Protein AF-A0A8B8S6B0-F1 (afdb_monomer_lite)

Radius of gyration: 30.87 Å; chains: 1; bounding box: 93×43×65 Å

Structure (mmCIF, N/CA/C/O backbone):
data_AF-A0A8B8S6B0-F1
#
_entry.id   AF-A0A8B8S6B0-F1
#
loop_
_atom_site.group_PDB
_atom_site.id
_atom_site.type_symbol
_atom_site.label_atom_id
_atom_site.label_alt_id
_atom_site.label_comp_id
_atom_site.label_asym_id
_atom_site.label_entity_id
_atom_site.label_seq_id
_atom_site.pdbx_PDB_ins_code
_atom_site.Cartn_x
_atom_site.Cartn_y
_atom_site.Cartn_z
_atom_site.occupancy
_atom_site.B_iso_or_equiv
_atom_site.auth_seq_id
_atom_site.auth_comp_id
_atom_site.auth_asym_id
_atom_site.auth_atom_id
_atom_site.pdbx_PDB_model_num
ATOM 1 N N . MET A 1 1 ? 29.396 -18.602 27.205 1.00 41.19 1 MET A N 1
ATOM 2 C CA . MET A 1 1 ? 28.876 -17.288 26.800 1.00 41.19 1 MET A CA 1
ATOM 3 C C . MET A 1 1 ? 27.396 -17.375 27.067 1.00 41.19 1 MET A C 1
ATOM 5 O O . MET A 1 1 ? 26.741 -18.156 26.395 1.00 41.19 1 MET A O 1
ATOM 9 N N . GLU A 1 2 ? 26.949 -16.774 28.164 1.00 45.12 2 GLU A N 1
ATOM 10 C CA . GLU A 1 2 ? 25.524 -16.642 28.468 1.00 45.12 2 GLU A CA 1
ATOM 11 C C . GLU A 1 2 ? 24.994 -15.514 27.588 1.00 45.12 2 GLU A C 1
ATOM 13 O O . GLU A 1 2 ? 25.586 -14.437 27.540 1.00 45.12 2 GLU A O 1
ATOM 18 N N . ASP A 1 3 ? 23.956 -15.813 26.814 1.00 51.53 3 ASP A N 1
ATOM 19 C CA . ASP A 1 3 ? 23.269 -14.834 25.988 1.00 51.53 3 ASP A CA 1
ATOM 20 C C . ASP A 1 3 ? 22.455 -13.934 26.924 1.00 51.53 3 ASP A C 1
ATOM 22 O O . ASP A 1 3 ? 21.394 -14.321 27.416 1.00 51.53 3 ASP A O 1
ATOM 26 N N . ASP A 1 4 ? 22.983 -12.745 27.210 1.00 53.12 4 ASP A N 1
ATOM 27 C CA . ASP A 1 4 ? 22.261 -11.677 27.895 1.00 53.12 4 ASP A CA 1
ATOM 28 C C . ASP A 1 4 ? 21.120 -11.193 26.982 1.00 53.12 4 ASP A C 1
ATOM 30 O O . ASP A 1 4 ? 21.254 -10.231 26.222 1.00 53.12 4 ASP A O 1
ATOM 34 N N . GLU A 1 5 ? 19.983 -11.893 27.012 1.00 62.78 5 GLU A N 1
ATOM 35 C CA . GLU A 1 5 ? 18.743 -11.419 26.405 1.00 62.78 5 GLU A CA 1
ATOM 36 C C . GLU A 1 5 ? 18.331 -10.118 27.105 1.00 62.78 5 GLU A C 1
ATOM 38 O O . GLU A 1 5 ? 17.868 -10.106 28.246 1.00 62.78 5 GLU A O 1
ATOM 43 N N . GLU A 1 6 ? 18.535 -8.995 26.420 1.00 62.44 6 GLU A N 1
ATOM 44 C CA . GLU A 1 6 ? 18.231 -7.657 26.912 1.00 62.44 6 GLU A CA 1
ATOM 45 C C . GLU A 1 6 ? 16.721 -7.535 27.198 1.00 62.44 6 GLU A C 1
ATOM 47 O O . GLU A 1 6 ? 15.888 -7.372 26.301 1.00 62.44 6 GLU A O 1
ATOM 52 N N . ILE A 1 7 ? 16.350 -7.658 28.477 1.00 56.75 7 ILE A N 1
ATOM 53 C CA . ILE A 1 7 ? 14.964 -7.622 28.956 1.00 56.75 7 ILE A CA 1
ATOM 54 C C . ILE A 1 7 ? 14.432 -6.191 28.815 1.00 56.75 7 ILE A C 1
ATOM 56 O O . ILE A 1 7 ? 14.423 -5.395 29.753 1.00 56.75 7 ILE A O 1
ATOM 60 N N . THR A 1 8 ? 13.976 -5.832 27.619 1.00 63.91 8 THR A N 1
ATOM 61 C CA . THR A 1 8 ? 13.324 -4.537 27.400 1.00 63.91 8 THR A CA 1
ATOM 62 C C . THR A 1 8 ? 11.955 -4.514 28.090 1.00 63.91 8 THR A C 1
ATOM 64 O O . THR A 1 8 ? 11.263 -5.534 28.159 1.00 63.91 8 THR A O 1
ATOM 67 N N . ALA A 1 9 ? 11.515 -3.345 28.575 1.00 57.03 9 ALA A N 1
ATOM 68 C CA . ALA A 1 9 ? 10.225 -3.168 29.263 1.00 57.03 9 ALA A CA 1
ATOM 69 C C . ALA A 1 9 ? 9.006 -3.644 28.440 1.00 57.03 9 ALA A C 1
ATOM 71 O O . ALA A 1 9 ? 7.960 -3.969 29.002 1.00 57.03 9 ALA A O 1
ATOM 72 N N . ALA A 1 10 ? 9.148 -3.722 27.113 1.00 58.75 10 ALA A N 1
ATOM 73 C CA . ALA A 1 10 ? 8.145 -4.273 26.208 1.00 58.75 10 ALA A CA 1
ATOM 74 C C . ALA A 1 10 ? 7.962 -5.796 26.370 1.00 58.75 10 ALA A C 1
ATOM 76 O O . ALA A 1 10 ? 6.846 -6.290 26.233 1.00 58.75 10 ALA A O 1
ATOM 77 N N . THR A 1 11 ? 9.023 -6.530 26.713 1.00 57.81 11 THR A N 1
ATOM 78 C CA . THR A 1 11 ? 9.015 -7.994 26.907 1.00 57.81 11 THR A CA 1
ATOM 79 C C . THR A 1 11 ? 8.284 -8.406 28.191 1.00 57.81 11 THR A C 1
ATOM 81 O O . THR A 1 11 ? 7.724 -9.497 28.267 1.00 57.81 11 THR A O 1
ATOM 84 N N . LEU A 1 12 ? 8.240 -7.515 29.191 1.00 59.56 12 LEU A N 1
ATOM 85 C CA . LEU A 1 12 ? 7.583 -7.735 30.488 1.00 59.56 12 LEU A CA 1
ATOM 86 C C . LEU A 1 12 ? 6.082 -7.408 30.482 1.00 59.56 12 LEU A C 1
ATOM 88 O O . LEU A 1 12 ? 5.355 -7.799 31.398 1.00 59.56 12 LEU A O 1
ATOM 92 N N . GLN A 1 13 ? 5.593 -6.696 29.464 1.00 56.22 13 GLN A N 1
ATOM 93 C CA . GLN A 1 13 ? 4.170 -6.402 29.324 1.00 56.22 13 GLN A CA 1
ATOM 94 C C . GLN A 1 13 ? 3.444 -7.650 28.811 1.00 56.22 13 GLN A C 1
ATOM 96 O O . GLN A 1 13 ? 3.369 -7.920 27.612 1.00 56.22 13 GLN A O 1
ATOM 101 N N . GLY A 1 14 ? 2.905 -8.437 29.744 1.00 56.50 14 GLY A N 1
ATOM 102 C CA . GLY A 1 14 ? 2.022 -9.550 29.416 1.00 56.50 14 GLY A CA 1
ATOM 103 C C . GLY A 1 14 ? 0.867 -9.084 28.524 1.00 56.50 14 GLY A C 1
ATOM 104 O O . GLY A 1 14 ? 0.297 -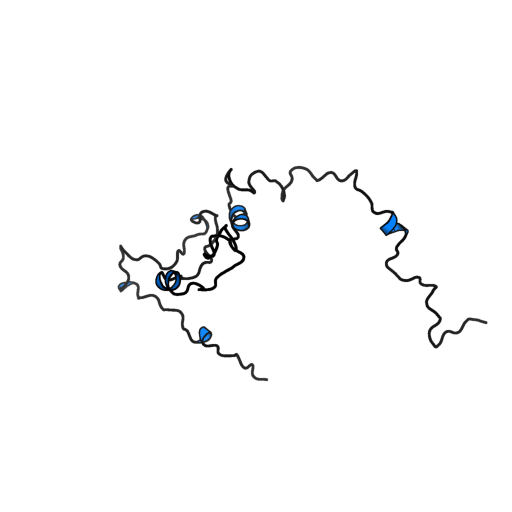8.013 28.736 1.00 56.50 14 GLY A O 1
ATOM 105 N N . LYS A 1 15 ? 0.511 -9.892 27.517 1.00 62.25 15 LYS A N 1
ATOM 106 C CA . LYS A 1 15 ? -0.616 -9.583 26.625 1.00 62.25 15 LYS A CA 1
ATOM 107 C C . LYS A 1 15 ? -1.868 -9.316 27.474 1.00 62.25 15 LYS A C 1
ATOM 109 O O . LYS A 1 15 ? -2.172 -10.149 28.337 1.00 62.25 15 LYS A O 1
ATOM 114 N N . PRO A 1 16 ? -2.601 -8.211 27.245 1.00 63.41 16 PRO A N 1
ATOM 115 C CA . PRO A 1 16 ? -3.819 -7.930 27.990 1.00 63.41 16 PRO A CA 1
ATOM 116 C C . PRO A 1 16 ? -4.781 -9.107 27.818 1.00 63.41 16 PRO A C 1
ATOM 118 O O . PRO A 1 16 ? -5.159 -9.459 26.698 1.00 63.41 16 PRO A O 1
ATOM 121 N N . ARG A 1 17 ? -5.118 -9.769 28.931 1.00 68.31 17 ARG A N 1
ATOM 122 C CA . ARG A 1 17 ? -6.039 -10.906 28.914 1.00 68.31 17 ARG A CA 1
ATOM 123 C C . ARG A 1 17 ? -7.445 -10.365 28.667 1.00 68.31 17 ARG A C 1
ATOM 125 O O . ARG A 1 17 ? -7.865 -9.467 29.400 1.00 68.31 17 ARG A O 1
ATOM 132 N N . PRO A 1 18 ? -8.170 -10.867 27.654 1.00 69.94 18 PRO A N 1
ATOM 133 C CA . PRO A 1 18 ? -9.544 -10.448 27.455 1.00 69.94 18 PRO A CA 1
ATOM 134 C C . PRO A 1 18 ? -10.380 -10.822 28.690 1.00 69.94 18 PRO A C 1
ATOM 136 O O . PRO A 1 18 ? -10.084 -11.828 29.347 1.00 69.94 18 PRO A O 1
ATOM 139 N N . PRO A 1 19 ? -11.417 -10.032 29.017 1.00 72.94 19 PRO A N 1
ATOM 140 C CA . PRO A 1 19 ? -12.342 -10.389 30.080 1.00 72.94 19 PRO A CA 1
ATOM 141 C C . PRO A 1 19 ? -12.981 -11.754 29.774 1.00 72.94 19 PRO A C 1
ATOM 143 O O . PRO A 1 19 ? -13.169 -12.084 28.594 1.00 72.94 19 PRO A O 1
ATOM 146 N N . PRO A 1 20 ? -13.310 -12.550 30.808 1.00 80.25 20 PRO A N 1
ATOM 147 C CA . PRO A 1 20 ? -13.918 -13.863 30.621 1.00 80.25 20 PRO A CA 1
ATOM 148 C C . PRO A 1 20 ? -15.216 -13.747 29.817 1.00 80.25 20 PRO A C 1
ATOM 150 O O . PRO A 1 20 ? -15.898 -12.725 29.877 1.00 80.25 20 PRO A O 1
ATOM 153 N N . ILE A 1 21 ? -15.577 -14.808 29.089 1.00 75.19 21 ILE A N 1
ATOM 154 C CA . ILE A 1 21 ? -16.764 -14.833 28.212 1.00 75.19 21 ILE A CA 1
ATOM 155 C C . ILE A 1 21 ? -18.038 -14.444 28.981 1.00 75.19 21 ILE A C 1
ATOM 157 O O . ILE A 1 21 ? -18.886 -13.747 28.442 1.00 75.19 21 ILE A O 1
ATOM 161 N N . SER A 1 22 ? -18.139 -14.805 30.265 1.00 78.81 22 SER A N 1
ATOM 162 C CA . SER A 1 22 ? -19.265 -14.440 31.137 1.00 78.81 22 SER A CA 1
ATOM 163 C C . SER A 1 22 ? -19.408 -12.936 31.402 1.00 78.81 22 SER A C 1
ATOM 165 O O . SER A 1 22 ? -20.500 -12.481 31.727 1.00 78.81 22 SER A O 1
ATOM 167 N N . ALA A 1 23 ? -18.326 -12.165 31.279 1.00 79.44 23 ALA A N 1
ATOM 168 C CA . ALA A 1 23 ? -18.326 -10.711 31.423 1.00 79.44 23 ALA A CA 1
ATOM 169 C C . ALA A 1 23 ? -18.555 -9.989 30.084 1.00 79.44 23 ALA A C 1
ATOM 171 O O . ALA A 1 23 ? -18.703 -8.767 30.053 1.00 79.44 23 ALA A O 1
ATOM 172 N N . GLN A 1 24 ? -18.570 -10.725 28.970 1.00 77.19 24 GLN A N 1
ATOM 173 C CA . GLN A 1 24 ? -18.862 -10.175 27.656 1.00 77.19 24 GLN A CA 1
ATOM 174 C C . GLN A 1 24 ? -20.367 -10.261 27.417 1.00 77.19 24 GLN A C 1
ATOM 176 O O . GLN A 1 24 ? -20.972 -11.328 27.477 1.00 77.19 24 GLN A O 1
ATOM 181 N N . SER A 1 25 ? -20.987 -9.114 27.153 1.00 81.50 25 SER A N 1
ATOM 182 C CA . SER A 1 25 ? -22.392 -9.077 26.759 1.00 81.50 25 SER A CA 1
ATOM 183 C C . SER A 1 25 ? -22.586 -9.864 25.465 1.00 81.50 25 SER A C 1
ATOM 185 O O . SER A 1 25 ? -22.008 -9.514 24.436 1.00 81.50 25 SER A O 1
ATOM 187 N N . ALA A 1 26 ? -23.446 -10.883 25.500 1.00 79.00 26 ALA A N 1
ATOM 188 C CA . ALA A 1 26 ? -23.762 -11.706 24.333 1.00 79.00 26 ALA A CA 1
ATOM 189 C C . ALA A 1 26 ? -24.350 -10.897 23.159 1.00 79.00 26 ALA A C 1
ATOM 191 O O . ALA A 1 26 ? -24.247 -11.324 22.013 1.00 79.00 26 ALA A O 1
ATOM 192 N N . PHE A 1 27 ? -24.940 -9.727 23.435 1.00 80.56 27 PHE A N 1
ATOM 193 C CA . PHE A 1 27 ? -25.632 -8.903 22.438 1.00 80.56 27 PHE A CA 1
ATOM 194 C C . PHE A 1 27 ? -24.909 -7.603 22.076 1.00 80.56 27 PHE A C 1
ATOM 196 O O . PHE A 1 27 ? -25.264 -6.969 21.087 1.00 80.56 27 PHE A O 1
ATOM 203 N N . SER A 1 28 ? -23.918 -7.174 22.862 1.00 81.19 28 SER A N 1
ATOM 204 C CA . SER A 1 28 ? -23.268 -5.868 22.672 1.00 81.19 28 SER A CA 1
ATOM 205 C C . SER A 1 28 ? -21.744 -5.910 22.744 1.00 81.19 28 SER A C 1
ATOM 207 O O . SER A 1 28 ? -21.106 -4.859 22.808 1.00 81.19 28 SER A O 1
ATOM 209 N N . TYR A 1 29 ? -21.137 -7.098 22.758 1.00 79.62 29 TYR A N 1
ATOM 210 C CA . TYR A 1 29 ? -19.687 -7.212 22.684 1.00 79.62 29 TYR A CA 1
ATOM 211 C C . TYR A 1 29 ? -19.188 -6.816 21.290 1.00 79.62 29 TYR A C 1
ATOM 213 O O . TYR A 1 29 ? -19.508 -7.457 20.291 1.00 79.62 29 TYR A O 1
ATOM 221 N N . VAL A 1 30 ? -18.377 -5.759 21.236 1.00 76.62 30 VAL A N 1
ATOM 222 C CA . VAL A 1 30 ? -17.660 -5.342 20.029 1.00 76.62 30 VAL A CA 1
ATOM 223 C C . VAL A 1 30 ? -16.207 -5.793 20.176 1.00 76.62 30 VAL A C 1
ATOM 225 O O . VAL A 1 30 ? -15.502 -5.274 21.047 1.00 76.62 30 VAL A O 1
ATOM 228 N N . PRO A 1 31 ? -15.735 -6.751 19.359 1.00 77.19 31 PRO A N 1
ATOM 229 C CA . PRO A 1 31 ? -14.357 -7.204 19.421 1.00 77.19 31 PRO A CA 1
ATOM 230 C C . PRO A 1 31 ? -13.386 -6.042 19.167 1.00 77.19 31 PRO A C 1
ATOM 232 O O . PRO A 1 31 ? -13.582 -5.277 18.219 1.00 77.19 31 PRO A O 1
ATOM 235 N N . PRO A 1 32 ? -12.293 -5.928 19.941 1.00 76.44 32 PRO A N 1
ATOM 236 C CA . PRO A 1 32 ? -11.287 -4.886 19.730 1.00 76.44 32 PRO A CA 1
ATOM 237 C C . PRO A 1 32 ? -10.515 -5.064 18.412 1.00 76.44 32 PRO A C 1
ATOM 239 O O . PRO A 1 32 ? -9.861 -4.138 17.939 1.00 76.44 32 PRO A O 1
ATOM 242 N N . ARG A 1 33 ? -10.581 -6.258 17.809 1.00 77.31 33 ARG A N 1
ATOM 243 C CA . ARG A 1 33 ? -10.016 -6.572 16.497 1.00 77.31 33 ARG A CA 1
ATOM 244 C C . ARG A 1 33 ? -10.987 -7.450 15.717 1.00 77.31 33 ARG A C 1
ATOM 246 O O . ARG A 1 33 ? -11.510 -8.420 16.257 1.00 77.31 33 ARG A O 1
ATOM 253 N N . ARG A 1 34 ? -11.159 -7.147 14.429 1.00 75.62 34 ARG A N 1
ATOM 254 C CA . ARG A 1 34 ? -11.851 -8.035 13.487 1.00 75.62 34 ARG A CA 1
ATOM 255 C C . ARG A 1 34 ? -10.945 -9.221 13.163 1.00 75.62 34 ARG A C 1
ATOM 257 O O . ARG A 1 34 ? -9.833 -9.027 12.669 1.00 75.62 34 ARG A O 1
ATOM 264 N N . LEU A 1 35 ? -11.407 -10.426 13.484 1.00 78.88 35 LEU A N 1
ATOM 265 C CA . LEU A 1 35 ? -10.737 -11.696 13.171 1.00 78.88 35 LEU A CA 1
ATOM 266 C C . LEU A 1 35 ? -11.388 -12.399 11.974 1.00 78.88 35 LEU A C 1
ATOM 268 O O . LEU A 1 35 ? -11.182 -13.591 11.760 1.00 78.88 35 LEU A O 1
ATOM 272 N N . ASP A 1 36 ? -12.182 -11.652 11.212 1.00 84.38 36 ASP A N 1
ATOM 273 C CA . ASP A 1 36 ? -12.917 -12.174 10.075 1.00 84.38 36 ASP A CA 1
ATOM 274 C C . ASP A 1 36 ? -11.954 -12.683 8.989 1.00 84.38 36 ASP A C 1
ATOM 276 O O . ASP A 1 36 ? -10.854 -12.136 8.813 1.00 84.38 36 ASP A O 1
ATOM 280 N N . PRO A 1 37 ? -12.356 -13.717 8.232 1.00 89.69 37 PRO A N 1
ATOM 281 C CA . PRO A 1 37 ? -11.639 -14.158 7.048 1.00 89.69 37 PRO A CA 1
ATOM 282 C C . PRO A 1 37 ? -11.265 -13.014 6.098 1.00 89.69 37 PRO A C 1
ATOM 284 O O . PRO A 1 37 ? -11.956 -12.000 5.984 1.00 89.69 37 PRO A O 1
ATOM 287 N N . LYS A 1 38 ? -10.187 -13.238 5.336 1.00 90.25 38 LYS A N 1
ATOM 288 C CA . LYS A 1 38 ? -9.681 -12.337 4.282 1.00 90.25 38 LYS A CA 1
ATOM 289 C C . LYS A 1 38 ? -10.786 -11.875 3.323 1.00 90.25 38 LYS A C 1
ATOM 291 O O . LYS A 1 38 ? -10.746 -10.745 2.852 1.00 90.25 38 LYS A O 1
ATOM 296 N N . GLU A 1 39 ? -11.766 -12.739 3.078 1.00 90.38 39 GLU A N 1
ATOM 297 C CA . GLU A 1 39 ? -12.884 -12.540 2.153 1.00 90.38 39 GLU A CA 1
ATOM 298 C C . GLU A 1 39 ? -13.804 -11.374 2.538 1.00 90.38 39 GLU A C 1
ATOM 300 O O . GLU A 1 39 ? -14.364 -10.722 1.663 1.00 90.38 39 GLU A O 1
ATOM 305 N N . HIS A 1 40 ? -13.921 -11.062 3.832 1.00 88.06 40 HIS A N 1
ATOM 306 C CA . HIS A 1 40 ? -14.738 -9.943 4.312 1.00 88.06 40 HIS A CA 1
ATOM 307 C C . HIS A 1 40 ? -14.023 -8.591 4.225 1.00 88.06 40 HIS A C 1
ATOM 309 O O . HIS A 1 40 ? -14.635 -7.540 4.417 1.00 88.06 40 HIS A O 1
ATOM 315 N N . SER A 1 41 ? -12.718 -8.597 3.954 1.00 87.69 41 SER A N 1
ATOM 316 C CA . SER A 1 41 ? -11.950 -7.378 3.739 1.00 87.69 41 SER A CA 1
ATOM 317 C C . SER A 1 41 ? -12.194 -6.846 2.331 1.00 87.69 41 SER A C 1
ATOM 319 O O . SER A 1 41 ? -12.168 -7.599 1.360 1.00 87.69 41 SER A O 1
ATOM 321 N N . TYR A 1 42 ? -12.358 -5.529 2.200 1.00 87.44 42 TYR A N 1
ATOM 322 C CA . TYR A 1 42 ? -12.598 -4.868 0.912 1.00 87.44 42 TYR A CA 1
ATOM 323 C C . TYR A 1 42 ? -11.531 -5.204 -0.149 1.00 87.44 42 TYR A C 1
ATOM 325 O O . TYR A 1 42 ? -11.852 -5.428 -1.318 1.00 87.44 42 TYR A O 1
ATOM 333 N N . TYR A 1 43 ? -10.266 -5.285 0.271 1.00 89.12 43 TYR A N 1
ATOM 334 C CA . TYR A 1 43 ? -9.131 -5.610 -0.596 1.00 89.12 43 TYR A CA 1
ATOM 335 C C . TYR A 1 43 ? -8.844 -7.110 -0.688 1.00 89.12 43 TYR A C 1
ATOM 337 O O . TYR A 1 43 ? -7.806 -7.503 -1.210 1.00 89.12 43 TYR A O 1
ATOM 345 N N . TYR A 1 44 ? -9.724 -7.956 -0.143 1.00 90.75 44 TYR A N 1
ATOM 346 C CA . TYR A 1 44 ? -9.448 -9.374 0.039 1.00 90.75 44 TYR A CA 1
ATOM 347 C C . TYR A 1 44 ? -8.097 -9.564 0.741 1.00 90.75 44 TYR A C 1
ATOM 349 O O . TYR A 1 44 ? -7.259 -10.318 0.267 1.00 90.75 44 TYR A O 1
ATOM 357 N N . ARG A 1 45 ? -7.835 -8.847 1.848 1.00 88.06 45 ARG A N 1
ATOM 358 C CA . ARG A 1 45 ? -6.567 -8.901 2.606 1.00 88.06 45 ARG A CA 1
ATOM 359 C C . ARG A 1 45 ? -6.792 -9.223 4.081 1.00 88.06 45 ARG A C 1
ATOM 361 O O . ARG A 1 45 ? -7.724 -8.704 4.688 1.00 88.06 45 ARG A O 1
ATOM 368 N N . GLN A 1 46 ? -5.932 -10.061 4.668 1.00 87.50 46 GLN A N 1
ATOM 369 C CA . GLN A 1 46 ? -5.981 -10.324 6.107 1.00 87.50 46 GLN A CA 1
ATOM 370 C C . GLN A 1 46 ? -5.604 -9.045 6.857 1.00 87.50 46 GLN A C 1
ATOM 372 O O . GLN A 1 46 ? -4.549 -8.460 6.602 1.00 87.50 46 GLN A O 1
ATOM 377 N N . GLY A 1 47 ? -6.459 -8.611 7.784 1.00 80.38 47 GLY A N 1
ATOM 378 C CA . GLY A 1 47 ? -6.186 -7.438 8.606 1.00 80.38 47 GLY A CA 1
ATOM 379 C C . GLY A 1 47 ? -4.938 -7.665 9.454 1.00 80.38 47 GLY A C 1
ATOM 380 O O . GLY A 1 47 ? -4.946 -8.509 10.348 1.00 80.38 47 GLY A O 1
ATOM 381 N N . ARG A 1 48 ? -3.862 -6.919 9.179 1.00 78.19 48 ARG A N 1
ATOM 382 C CA . ARG A 1 48 ? -2.601 -6.983 9.943 1.00 78.19 48 ARG A CA 1
ATOM 383 C C . ARG A 1 48 ? -2.581 -6.051 11.155 1.00 78.19 48 ARG A C 1
ATOM 385 O O . ARG A 1 48 ? -1.747 -6.242 12.035 1.00 78.19 48 ARG A O 1
ATOM 392 N N . ALA A 1 49 ? -3.492 -5.079 11.207 1.00 75.62 49 ALA A N 1
ATOM 393 C CA . ALA A 1 49 ? -3.548 -4.085 12.271 1.00 75.62 49 ALA A CA 1
ATOM 394 C C . ALA A 1 49 ? -3.673 -4.743 13.654 1.00 75.62 49 ALA A C 1
ATOM 396 O O . ALA A 1 49 ? -4.443 -5.688 13.836 1.00 75.62 49 ALA A O 1
ATOM 397 N N . GLY A 1 50 ? -2.890 -4.250 14.616 1.00 76.94 50 GLY A N 1
ATOM 398 C CA . GLY A 1 50 ? -2.974 -4.657 16.017 1.00 76.94 50 GLY A CA 1
ATOM 399 C C . GLY A 1 50 ? -4.297 -4.245 16.669 1.00 76.94 50 GLY A C 1
ATOM 400 O O . GLY A 1 50 ? -5.173 -3.667 16.031 1.00 76.94 50 GLY A O 1
ATOM 401 N N . ILE A 1 51 ? -4.443 -4.544 17.959 1.00 79.81 51 ILE A N 1
ATOM 402 C CA . ILE A 1 51 ? -5.523 -3.955 18.757 1.00 79.81 51 ILE A CA 1
ATOM 403 C C . ILE A 1 51 ? -5.168 -2.481 18.953 1.00 79.81 51 ILE A C 1
ATOM 405 O O . ILE A 1 51 ? -4.179 -2.184 19.617 1.00 79.81 51 ILE A O 1
ATOM 409 N N . ILE A 1 52 ? -5.943 -1.578 18.353 1.00 76.62 52 ILE A N 1
ATOM 410 C CA . ILE A 1 52 ? -5.757 -0.136 18.517 1.00 76.62 52 ILE A CA 1
ATOM 411 C C . ILE A 1 52 ? -6.899 0.373 19.389 1.00 76.62 52 ILE A C 1
ATOM 413 O O . ILE A 1 52 ? -8.069 0.237 19.029 1.00 76.62 52 ILE A O 1
ATOM 417 N N . SER A 1 53 ? -6.572 0.934 20.552 1.00 81.31 53 SER A N 1
ATOM 418 C CA . SER A 1 53 ? -7.583 1.552 21.406 1.00 81.31 53 SER A CA 1
ATOM 419 C C . SER A 1 53 ? -7.947 2.944 20.877 1.00 81.31 53 SER A C 1
ATOM 421 O O . SER A 1 53 ? -7.118 3.643 20.287 1.00 81.31 53 SER A O 1
ATOM 423 N N . LEU A 1 54 ? -9.192 3.379 21.109 1.00 82.56 54 LEU A N 1
ATOM 424 C CA . LEU A 1 54 ? -9.611 4.753 20.800 1.00 82.56 54 LEU A CA 1
ATOM 425 C C . LEU A 1 54 ? -8.728 5.769 21.540 1.00 82.56 54 LEU A C 1
ATOM 427 O O . LEU A 1 54 ? -8.389 6.814 20.995 1.00 82.56 54 LEU A O 1
ATOM 431 N N . TYR A 1 55 ? -8.336 5.435 22.771 1.00 86.69 55 TYR A N 1
ATOM 432 C CA . TYR A 1 55 ? -7.448 6.262 23.573 1.00 86.69 55 TYR A CA 1
ATOM 433 C C . TYR A 1 55 ? -6.106 6.469 22.865 1.00 86.69 55 TYR A C 1
ATOM 435 O O . TYR A 1 55 ? -5.707 7.609 22.650 1.00 86.69 55 TYR A O 1
ATOM 443 N N . ASP A 1 56 ? -5.451 5.400 22.407 1.00 85.88 56 ASP A N 1
ATOM 444 C CA . ASP A 1 56 ? -4.173 5.515 21.697 1.00 85.88 56 ASP A CA 1
ATOM 445 C C . ASP A 1 56 ? -4.326 6.300 20.390 1.00 85.88 56 ASP A C 1
ATOM 447 O O . ASP A 1 56 ? -3.508 7.170 20.093 1.00 85.88 56 ASP A O 1
ATOM 451 N N . CYS A 1 57 ? -5.428 6.088 19.661 1.00 81.62 57 CYS A N 1
ATOM 452 C CA . CYS A 1 57 ? -5.733 6.852 18.451 1.00 81.62 57 CYS A CA 1
ATOM 453 C C . CYS A 1 57 ? -5.825 8.358 18.697 1.00 81.62 57 CYS A C 1
ATOM 455 O O . CYS A 1 57 ? -5.604 9.114 17.760 1.00 81.62 57 CYS A O 1
ATOM 457 N N . VAL A 1 58 ? -6.220 8.800 19.893 1.00 85.25 58 VAL A N 1
ATOM 458 C CA . VAL A 1 58 ? -6.417 10.221 20.217 1.00 85.25 58 VAL A CA 1
ATOM 459 C C . VAL A 1 58 ? -5.189 10.803 20.915 1.00 85.25 58 VAL A C 1
ATOM 461 O O . VAL A 1 58 ? -4.752 11.895 20.564 1.00 85.25 58 VAL A O 1
ATOM 464 N N . PHE A 1 59 ? -4.616 10.072 21.870 1.00 87.31 59 PHE A N 1
ATOM 465 C CA . PHE A 1 59 ? -3.609 10.582 22.802 1.00 87.31 59 PHE A CA 1
ATOM 466 C C . PHE A 1 59 ? -2.181 10.103 22.516 1.00 87.31 59 PHE A C 1
ATOM 46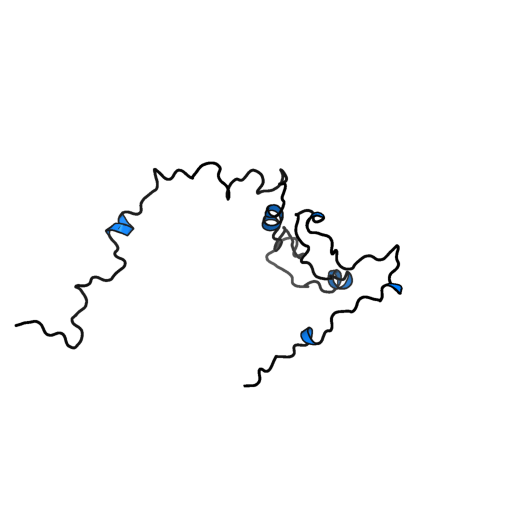8 O O . PHE A 1 59 ? -1.240 10.694 23.040 1.00 87.31 59 PHE A O 1
ATOM 475 N N . LYS A 1 60 ? -1.986 9.050 21.709 1.00 86.00 60 LYS A N 1
ATOM 476 C CA . LYS A 1 60 ? -0.656 8.511 21.357 1.00 86.00 60 LYS A CA 1
ATOM 477 C C . LYS A 1 60 ? -0.214 8.851 19.931 1.00 86.00 60 LYS A C 1
ATOM 479 O O . LYS A 1 60 ? 0.730 8.249 19.429 1.00 86.00 60 LYS A O 1
ATOM 484 N N . ARG A 1 61 ? -0.863 9.826 19.289 1.00 83.31 61 ARG A N 1
ATOM 485 C CA . ARG A 1 61 ? -0.435 10.343 17.979 1.00 83.31 61 ARG A CA 1
ATOM 486 C C . ARG A 1 61 ? 0.930 11.009 18.072 1.00 83.31 61 ARG A C 1
ATOM 488 O O . ARG A 1 61 ? 1.251 11.629 19.087 1.00 83.31 61 ARG A O 1
ATOM 495 N N . ASN A 1 62 ? 1.709 10.921 16.999 1.00 81.19 62 ASN A N 1
ATOM 496 C CA . ASN A 1 62 ? 2.984 11.621 16.928 1.00 81.19 62 ASN A CA 1
ATOM 497 C C . ASN A 1 62 ? 2.739 13.146 16.853 1.00 81.19 62 ASN A C 1
ATOM 499 O O . ASN A 1 62 ? 2.073 13.592 15.919 1.00 81.19 62 ASN A O 1
ATOM 503 N N . PRO A 1 63 ? 3.256 13.961 17.793 1.00 77.88 63 PRO A N 1
ATOM 504 C CA . PRO A 1 63 ? 3.084 15.417 17.762 1.00 77.88 63 PRO A CA 1
ATOM 505 C C . PRO A 1 63 ? 4.003 16.120 16.744 1.00 77.88 63 PRO A C 1
ATOM 507 O O . PRO A 1 63 ? 4.024 17.348 16.683 1.00 77.88 63 PRO A O 1
ATOM 510 N N . GLY A 1 64 ? 4.822 15.373 15.998 1.00 79.56 64 GLY A N 1
ATOM 511 C CA . GLY A 1 64 ? 5.806 15.921 15.070 1.00 79.56 64 GLY A CA 1
ATOM 512 C C . GLY A 1 64 ? 5.180 16.683 13.899 1.00 79.56 64 GLY A C 1
ATOM 513 O O . GLY A 1 64 ? 4.410 16.124 13.126 1.00 79.56 64 GLY A O 1
ATOM 514 N N . TYR A 1 65 ? 5.591 17.940 13.728 1.00 80.19 65 TYR A N 1
ATOM 515 C CA . TYR A 1 65 ? 5.210 18.786 12.597 1.00 80.19 65 TYR A CA 1
ATOM 516 C C . TYR A 1 65 ? 6.144 18.570 11.401 1.00 80.19 65 TYR A C 1
ATOM 518 O O . TYR A 1 65 ? 7.371 18.616 11.536 1.00 80.19 65 TYR A O 1
ATOM 526 N N . ASN A 1 66 ? 5.583 18.392 10.203 1.00 82.12 66 ASN A N 1
ATOM 527 C CA . ASN A 1 66 ? 6.364 18.293 8.971 1.00 82.12 66 ASN A CA 1
ATOM 528 C C . ASN A 1 66 ? 6.271 19.585 8.149 1.00 82.12 66 ASN A C 1
ATOM 530 O O . ASN A 1 66 ? 5.375 19.751 7.326 1.00 82.12 66 ASN A O 1
ATOM 534 N N . GLN A 1 67 ? 7.267 20.462 8.296 1.00 84.06 67 GLN A N 1
ATOM 535 C CA . GLN A 1 67 ? 7.329 21.759 7.605 1.00 84.06 67 GLN A CA 1
ATOM 536 C C . GLN A 1 67 ? 7.362 21.661 6.067 1.00 84.06 67 GLN A C 1
ATOM 538 O O . GLN A 1 67 ? 7.068 22.639 5.382 1.00 84.06 67 GLN A O 1
ATOM 543 N N . LYS A 1 68 ? 7.708 20.499 5.492 1.00 83.75 68 LYS A N 1
ATOM 544 C CA . LYS A 1 68 ? 7.673 20.297 4.031 1.00 83.75 68 LYS A CA 1
ATOM 545 C C . LYS A 1 68 ? 6.244 20.162 3.497 1.00 83.75 68 LYS A C 1
ATOM 547 O O . LYS A 1 68 ? 6.026 20.308 2.294 1.00 83.75 68 LYS A O 1
ATOM 552 N N . LEU A 1 69 ? 5.277 19.850 4.361 1.00 82.00 69 LEU A N 1
ATOM 553 C CA . LEU A 1 69 ? 3.870 19.748 3.998 1.00 82.00 69 LEU A CA 1
ATOM 554 C C . LEU A 1 69 ? 3.199 21.113 4.163 1.00 82.00 69 LEU A C 1
ATOM 556 O O . LEU A 1 69 ? 3.214 21.721 5.222 1.00 82.00 69 LEU A O 1
ATOM 560 N N . HIS A 1 70 ? 2.585 21.593 3.085 1.00 75.62 70 HIS A N 1
ATOM 561 C CA . HIS A 1 70 ? 1.975 22.924 3.034 1.00 75.62 70 HIS A CA 1
ATOM 562 C C . HIS A 1 70 ? 0.640 23.039 3.801 1.00 75.62 70 HIS A C 1
ATOM 564 O O . HIS A 1 70 ? 0.192 24.150 4.068 1.00 75.62 70 HIS A O 1
ATOM 570 N N . ARG A 1 71 ? -0.061 21.926 4.073 1.00 76.75 71 ARG A N 1
ATOM 571 C CA . ARG A 1 71 ? -1.474 21.952 4.522 1.00 76.75 71 ARG A CA 1
ATOM 572 C C . ARG A 1 71 ? -1.814 20.942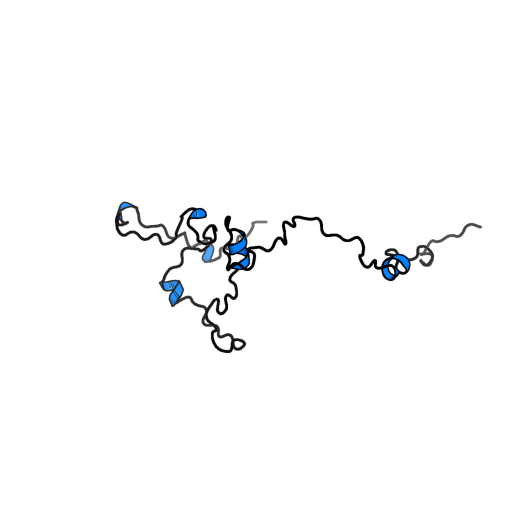 5.610 1.00 76.75 71 ARG A C 1
ATOM 574 O O . ARG A 1 71 ? -2.488 21.310 6.559 1.00 76.75 71 ARG A O 1
ATOM 581 N N . ASP A 1 72 ? -1.440 19.682 5.415 1.00 78.94 72 ASP A N 1
ATOM 582 C CA . ASP A 1 72 ? -1.900 18.577 6.256 1.00 78.94 72 ASP A CA 1
ATOM 583 C C . ASP A 1 72 ? -0.710 17.676 6.572 1.00 78.94 72 ASP A C 1
ATOM 585 O O . ASP A 1 72 ? -0.130 17.077 5.662 1.00 78.94 72 ASP A O 1
ATOM 589 N N . ASP A 1 73 ? -0.325 17.652 7.842 1.00 78.56 73 ASP A N 1
ATOM 590 C CA . ASP A 1 73 ? 0.714 16.806 8.421 1.00 78.56 73 ASP A CA 1
ATOM 591 C C . ASP A 1 73 ? 0.130 15.580 9.138 1.00 78.56 73 ASP A C 1
ATOM 593 O O . ASP A 1 73 ? 0.881 14.795 9.717 1.00 78.56 73 ASP A O 1
ATOM 597 N N . ARG A 1 74 ? -1.196 15.374 9.062 1.00 79.75 74 ARG A N 1
ATOM 598 C CA . ARG A 1 74 ? -1.862 14.210 9.649 1.00 79.75 74 ARG A CA 1
ATOM 599 C C . ARG A 1 74 ? -1.250 12.918 9.114 1.00 79.75 74 ARG A C 1
ATOM 601 O O . ARG A 1 74 ? -0.906 12.803 7.933 1.00 79.75 74 ARG A O 1
ATOM 608 N N . GLU A 1 75 ? -1.170 11.924 9.994 1.00 78.69 75 GLU A N 1
ATOM 609 C CA . GLU A 1 75 ? -0.737 10.573 9.646 1.00 78.69 75 GLU A CA 1
ATOM 610 C C . GLU A 1 75 ? -1.488 10.086 8.393 1.00 78.69 75 GLU A C 1
ATOM 612 O O . GLU A 1 75 ? -2.717 10.147 8.315 1.00 78.69 75 GLU A O 1
ATOM 617 N N . HIS A 1 76 ? -0.724 9.656 7.386 1.00 81.75 76 HIS A N 1
ATOM 618 C CA . HIS A 1 76 ? -1.204 9.202 6.075 1.00 81.75 76 HIS A CA 1
ATOM 619 C C . HIS A 1 76 ? -1.871 10.247 5.163 1.00 81.75 76 HIS A C 1
ATOM 621 O O . HIS A 1 76 ? -2.554 9.874 4.202 1.00 81.75 76 HIS A O 1
ATOM 627 N N . ALA A 1 77 ? -1.647 11.549 5.379 1.00 85.06 77 ALA A N 1
ATOM 628 C CA . ALA A 1 77 ? -2.063 12.578 4.426 1.00 85.06 77 ALA A CA 1
ATOM 629 C C . ALA A 1 77 ? -1.593 12.233 2.997 1.00 85.06 77 ALA A C 1
ATOM 631 O O . ALA A 1 77 ? -0.453 11.820 2.780 1.00 85.06 77 ALA A O 1
ATOM 632 N N . LYS A 1 78 ? -2.486 12.381 2.007 1.00 84.25 78 LYS A N 1
ATOM 633 C CA . LYS A 1 78 ? -2.252 11.987 0.600 1.00 84.25 78 LYS A CA 1
ATOM 634 C C . LYS A 1 78 ? -1.863 10.509 0.412 1.00 84.25 78 LYS A C 1
ATOM 636 O O . LYS A 1 78 ? -1.104 10.187 -0.500 1.00 84.25 78 LYS A O 1
ATOM 641 N N . SER A 1 79 ? -2.367 9.624 1.270 1.00 84.44 79 SER A N 1
ATOM 642 C CA . SER A 1 79 ? -2.085 8.182 1.235 1.00 84.44 79 SER A CA 1
ATOM 643 C C . SER A 1 79 ? -0.611 7.832 1.482 1.00 84.44 79 SER A C 1
ATOM 645 O O . SER A 1 79 ? -0.161 6.744 1.122 1.00 84.44 79 SER A O 1
ATOM 647 N N . LEU A 1 80 ? 0.165 8.736 2.093 1.00 83.12 80 LEU A N 1
ATOM 648 C CA . LEU A 1 80 ? 1.573 8.491 2.403 1.00 83.12 80 LEU A CA 1
ATOM 649 C C . LEU A 1 80 ? 1.715 7.341 3.410 1.00 83.12 80 LEU A C 1
ATOM 651 O O . LEU A 1 80 ? 1.071 7.322 4.457 1.00 83.12 80 LEU A O 1
ATOM 655 N N . GLY A 1 81 ? 2.563 6.366 3.090 1.00 85.69 81 GLY A N 1
ATOM 656 C CA . GLY A 1 81 ? 2.745 5.162 3.907 1.00 85.69 81 GLY A CA 1
ATOM 657 C C . GLY A 1 81 ? 1.602 4.145 3.808 1.00 85.69 81 GLY A C 1
ATOM 658 O O . GLY A 1 81 ? 1.668 3.110 4.463 1.00 85.69 81 GLY A O 1
ATOM 659 N N . LEU A 1 82 ? 0.573 4.404 2.992 1.00 87.44 82 LEU A N 1
ATOM 660 C CA . LEU A 1 82 ? -0.434 3.402 2.657 1.00 87.44 82 LEU A CA 1
ATOM 661 C C . LEU A 1 82 ? -0.025 2.672 1.378 1.00 87.44 82 LEU A C 1
ATOM 663 O O . LEU A 1 82 ? 0.255 3.285 0.349 1.00 87.44 82 LEU A O 1
ATOM 667 N N . HIS A 1 83 ? -0.053 1.345 1.424 1.00 88.56 83 HIS A N 1
ATOM 668 C CA . HIS A 1 83 ? 0.309 0.480 0.302 1.00 88.56 83 HIS A CA 1
ATOM 669 C C . HIS A 1 83 ? -0.918 0.075 -0.526 1.00 88.56 83 HIS A C 1
ATOM 671 O O . HIS A 1 83 ? -1.068 -1.084 -0.898 1.00 88.56 83 HIS A O 1
ATOM 677 N N . VAL A 1 84 ? -1.801 1.030 -0.840 1.00 86.25 84 VAL A N 1
ATOM 678 C CA . VAL A 1 84 ? -3.103 0.760 -1.491 1.00 86.25 84 VAL A CA 1
ATOM 679 C C . VAL A 1 84 ? -2.944 -0.016 -2.803 1.00 86.25 84 VAL A C 1
ATOM 681 O O . VAL A 1 84 ? -3.719 -0.923 -3.082 1.00 86.25 84 VAL A O 1
ATOM 684 N N . ASN A 1 85 ? -1.899 0.277 -3.583 1.00 85.69 85 ASN A N 1
ATOM 685 C CA . ASN A 1 85 ? -1.617 -0.447 -4.826 1.00 85.69 85 ASN A CA 1
ATOM 686 C C . ASN A 1 85 ? -1.317 -1.935 -4.586 1.00 85.69 85 ASN A C 1
ATOM 688 O O . ASN A 1 85 ? -1.741 -2.779 -5.365 1.00 85.69 85 ASN A O 1
ATOM 692 N N . GLU A 1 86 ? -0.578 -2.270 -3.526 1.00 87.56 86 GLU A N 1
ATOM 693 C CA . GLU A 1 86 ? -0.304 -3.669 -3.181 1.00 87.56 86 GLU A CA 1
ATOM 694 C C . GLU A 1 86 ? -1.576 -4.379 -2.713 1.00 87.56 86 GLU A C 1
ATOM 696 O O . GLU A 1 86 ? -1.776 -5.548 -3.024 1.00 87.56 86 GLU A O 1
ATOM 701 N N . GLU A 1 87 ? -2.449 -3.668 -2.000 1.00 88.44 87 GLU A N 1
ATOM 702 C CA . GLU A 1 87 ? -3.719 -4.208 -1.512 1.00 88.44 87 GLU A CA 1
ATOM 703 C C . GLU A 1 87 ? -4.712 -4.463 -2.650 1.00 88.44 87 GLU A C 1
ATOM 705 O O . GLU A 1 87 ? -5.315 -5.530 -2.708 1.00 88.44 87 GLU A O 1
ATOM 710 N N . GLU A 1 88 ? -4.831 -3.538 -3.605 1.00 88.44 88 GLU A N 1
ATOM 711 C CA . GLU A 1 88 ? -5.670 -3.714 -4.797 1.00 88.44 88 GLU A CA 1
ATOM 712 C C . GLU A 1 88 ? -5.233 -4.920 -5.651 1.00 88.44 88 GLU A C 1
ATOM 714 O O . GLU A 1 88 ? -6.087 -5.581 -6.239 1.00 88.44 88 GLU A O 1
ATOM 719 N N . ARG A 1 89 ? -3.937 -5.272 -5.680 1.00 84.94 89 ARG A N 1
ATOM 720 C CA . ARG A 1 89 ? -3.428 -6.460 -6.401 1.00 84.94 89 ARG A CA 1
ATOM 721 C C . ARG A 1 89 ? -3.851 -7.788 -5.797 1.00 84.94 89 ARG A C 1
ATOM 723 O O . ARG A 1 89 ? -3.903 -8.784 -6.511 1.00 84.94 89 ARG A O 1
ATOM 730 N N . GLU A 1 90 ? -4.097 -7.826 -4.491 1.00 87.25 90 GLU A N 1
ATOM 731 C CA . GLU A 1 90 ? -4.546 -9.044 -3.815 1.00 87.25 90 GLU A CA 1
ATOM 732 C C . GLU A 1 90 ? -6.035 -9.329 -4.058 1.00 87.25 90 GLU A C 1
ATOM 734 O O . GLU A 1 90 ? -6.504 -10.426 -3.736 1.00 87.25 90 GLU A O 1
ATOM 739 N N . ARG A 1 91 ? -6.778 -8.369 -4.629 1.00 87.88 91 ARG A N 1
ATOM 740 C CA . ARG A 1 91 ? -8.196 -8.545 -4.931 1.00 87.88 91 ARG A CA 1
ATOM 741 C C . ARG A 1 91 ? -8.377 -9.586 -6.035 1.00 87.88 91 ARG A C 1
ATOM 743 O O . ARG A 1 91 ? -7.790 -9.447 -7.106 1.00 87.88 91 ARG A O 1
ATOM 750 N N . PRO A 1 92 ? -9.250 -10.586 -5.829 1.00 87.50 92 PRO A N 1
ATOM 751 C CA . PRO A 1 92 ? -9.520 -11.601 -6.842 1.00 87.50 92 PRO A CA 1
ATOM 752 C C . PRO A 1 92 ? -10.264 -11.013 -8.047 1.00 87.50 92 PRO A C 1
ATOM 754 O O . PRO A 1 92 ? -10.036 -11.419 -9.182 1.00 87.50 92 PRO A O 1
ATOM 757 N N . VAL A 1 93 ? -11.141 -10.036 -7.801 1.00 86.44 93 VAL A N 1
ATOM 758 C CA . VAL A 1 93 ? -11.901 -9.320 -8.828 1.00 86.44 93 VAL A CA 1
ATOM 759 C C . VAL A 1 93 ? -11.488 -7.856 -8.784 1.00 86.44 93 VAL A C 1
ATOM 761 O O . VAL A 1 93 ? -11.709 -7.170 -7.785 1.00 86.44 93 VAL A O 1
ATOM 764 N N . GLY A 1 94 ? -10.862 -7.383 -9.859 1.00 82.44 94 GLY A N 1
ATOM 765 C CA . GLY A 1 94 ? -10.434 -5.992 -9.966 1.00 82.44 94 GLY A CA 1
ATOM 766 C C . GLY A 1 94 ? -11.609 -5.041 -10.205 1.00 82.44 94 GLY A C 1
ATOM 767 O O . GLY A 1 94 ? -12.580 -5.384 -10.877 1.00 82.44 94 GLY A O 1
ATOM 768 N N . VAL A 1 95 ? -11.505 -3.827 -9.665 1.00 86.06 95 VAL A N 1
ATOM 769 C CA . VAL A 1 95 ? -12.486 -2.748 -9.860 1.00 86.06 95 VAL A CA 1
ATOM 770 C C . VAL A 1 95 ? -12.029 -1.835 -10.994 1.00 86.06 95 VAL A C 1
ATOM 772 O O . VAL A 1 95 ? -10.841 -1.563 -11.115 1.00 86.06 95 VAL A O 1
ATOM 775 N N . LEU A 1 96 ? -12.963 -1.298 -11.784 1.00 85.00 96 LEU A N 1
ATOM 776 C CA . LEU A 1 96 ? -12.667 -0.387 -12.904 1.00 85.00 96 LEU A CA 1
ATOM 777 C C . LEU A 1 96 ? -11.862 0.858 -12.505 1.00 85.00 96 LEU A C 1
ATOM 779 O O . LEU A 1 96 ? -11.113 1.396 -13.313 1.00 85.00 96 LEU A O 1
ATOM 783 N N . THR A 1 97 ? -12.023 1.324 -11.268 1.00 82.62 97 THR A N 1
ATOM 784 C CA . THR A 1 97 ? -11.287 2.468 -10.717 1.00 82.62 97 THR A CA 1
ATOM 785 C C . THR A 1 97 ? -9.874 2.109 -10.271 1.00 82.62 97 THR A C 1
ATOM 787 O O . THR A 1 97 ? -9.124 3.002 -9.882 1.00 82.62 97 THR A O 1
ATOM 790 N N . SER A 1 98 ? -9.510 0.824 -10.255 1.00 81.56 98 SER A N 1
ATOM 791 C CA . SER A 1 98 ? -8.186 0.416 -9.815 1.00 81.56 98 SER A CA 1
ATOM 792 C C . SER A 1 98 ? -7.161 0.726 -10.901 1.00 81.56 98 SER A C 1
ATOM 794 O O . SER A 1 98 ? -7.370 0.508 -12.094 1.00 81.56 98 SER A O 1
ATOM 796 N N . SER A 1 99 ? -6.011 1.235 -10.469 1.00 73.69 99 SER A N 1
ATOM 797 C CA . SER A 1 99 ? -4.902 1.572 -11.361 1.00 73.69 99 SER A CA 1
ATOM 798 C C . SER A 1 99 ? -4.326 0.355 -12.084 1.00 73.69 99 SER A C 1
ATOM 800 O O . SER A 1 99 ? -3.639 0.533 -13.091 1.00 73.69 99 SER A O 1
ATOM 802 N N . ASP A 1 100 ? -4.567 -0.846 -11.559 1.00 75.12 100 ASP A N 1
ATOM 803 C CA . ASP A 1 100 ? -4.055 -2.113 -12.076 1.00 75.12 100 ASP A CA 1
ATOM 804 C C . ASP A 1 100 ? -5.079 -2.843 -12.959 1.00 75.12 100 ASP A C 1
ATOM 806 O O . ASP A 1 100 ? -4.687 -3.636 -13.818 1.00 75.12 100 ASP A O 1
ATOM 810 N N . TYR A 1 101 ? -6.379 -2.559 -12.818 1.00 79.19 101 TYR A N 1
ATOM 811 C CA . TYR A 1 101 ? -7.406 -3.177 -13.649 1.00 79.19 101 TYR A CA 1
ATOM 812 C C . TYR A 1 101 ? -7.177 -2.857 -15.131 1.00 79.19 101 TYR A C 1
ATOM 814 O O . TYR A 1 101 ? -6.907 -1.723 -15.525 1.00 79.19 101 TYR A O 1
ATOM 822 N N . GLY A 1 102 ? -7.238 -3.896 -15.966 1.00 75.88 102 GLY A N 1
ATOM 823 C CA . GLY A 1 102 ? -6.952 -3.810 -17.399 1.00 75.88 102 GLY A CA 1
ATOM 824 C C . GLY A 1 102 ? -5.461 -3.760 -17.761 1.00 75.88 102 GLY A C 1
ATOM 825 O O . GLY A 1 102 ? -5.117 -3.989 -18.921 1.00 75.88 102 GLY A O 1
ATOM 826 N N . LYS A 1 103 ? -4.549 -3.540 -16.802 1.00 78.25 103 LYS A N 1
ATOM 827 C CA . LYS A 1 103 ? -3.104 -3.533 -17.063 1.00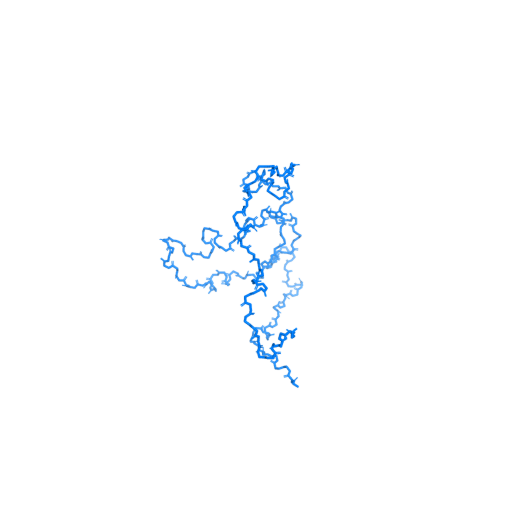 78.25 103 LYS A CA 1
ATOM 828 C C . LYS A 1 103 ? -2.522 -4.940 -16.961 1.00 78.25 103 LYS A C 1
ATOM 830 O O . LYS A 1 103 ? -2.232 -5.451 -15.885 1.00 78.25 103 LYS A O 1
ATOM 835 N N . ARG A 1 104 ? -2.255 -5.555 -18.111 1.00 77.56 104 ARG A N 1
ATOM 836 C CA . ARG A 1 104 ? -1.601 -6.872 -18.226 1.00 77.56 104 ARG A CA 1
ATOM 837 C C . ARG A 1 104 ? -0.069 -6.792 -18.145 1.00 77.56 104 ARG A C 1
ATOM 839 O O . ARG A 1 104 ? 0.629 -7.346 -18.983 1.00 77.56 104 ARG A O 1
ATOM 846 N N . ILE A 1 105 ? 0.465 -6.085 -17.145 1.00 80.50 105 ILE A N 1
ATOM 847 C CA . ILE A 1 105 ? 1.922 -5.873 -17.012 1.00 80.50 105 ILE A CA 1
ATOM 848 C C . ILE A 1 105 ? 2.640 -7.182 -16.654 1.00 80.50 105 ILE A C 1
ATOM 850 O O . ILE A 1 105 ? 3.673 -7.497 -17.236 1.00 80.50 105 ILE A O 1
ATOM 854 N N . HIS A 1 106 ? 2.082 -7.949 -15.713 1.00 79.81 106 HIS A N 1
ATOM 855 C CA . HIS A 1 106 ? 2.696 -9.187 -15.206 1.00 79.81 106 HIS A CA 1
ATOM 856 C C . HIS A 1 106 ? 2.256 -10.443 -15.963 1.00 79.81 106 HIS A C 1
ATOM 858 O O . HIS A 1 106 ? 2.872 -11.493 -15.821 1.00 79.81 106 HIS A O 1
ATOM 864 N N . GLN A 1 107 ? 1.200 -10.334 -16.770 1.00 81.69 107 GLN A N 1
ATOM 865 C CA . GLN A 1 107 ? 0.642 -11.440 -17.545 1.00 81.69 107 GLN A CA 1
ATOM 866 C C . GLN A 1 107 ? 0.262 -10.956 -18.954 1.00 81.69 107 GLN A C 1
ATOM 868 O O . GLN A 1 107 ? -0.926 -10.832 -19.272 1.00 81.69 107 GLN A O 1
ATOM 873 N N . PRO A 1 108 ? 1.258 -10.602 -19.786 1.00 84.62 108 PRO A N 1
ATOM 874 C CA . PRO A 1 108 ? 1.001 -10.206 -21.161 1.00 84.62 108 PRO A CA 1
ATOM 875 C C . PRO A 1 108 ? 0.419 -11.396 -21.939 1.00 84.62 108 PRO A C 1
ATOM 877 O O . PRO A 1 108 ? 0.816 -12.539 -21.727 1.00 84.62 108 PRO A O 1
ATOM 880 N N . VAL A 1 109 ? -0.548 -11.128 -22.820 1.00 87.56 109 VAL A N 1
ATOM 881 C CA . VAL A 1 109 ? -1.169 -12.171 -23.667 1.00 87.56 109 VAL A CA 1
ATOM 882 C C . VAL A 1 109 ? -0.180 -12.682 -24.698 1.00 87.56 109 VAL A C 1
ATOM 884 O O . VAL A 1 109 ? -0.126 -13.872 -24.988 1.00 87.56 109 VAL A O 1
ATOM 887 N N . GLU A 1 110 ? 0.593 -11.753 -25.248 1.00 88.50 110 GLU A N 1
ATOM 888 C CA . GLU A 1 110 ? 1.561 -12.007 -26.295 1.00 88.50 110 GLU A CA 1
ATOM 889 C C . GLU A 1 110 ? 2.971 -11.797 -25.743 1.00 88.50 110 GLU A C 1
ATOM 891 O O . GLU A 1 110 ? 3.191 -10.900 -24.916 1.00 88.50 110 GLU A O 1
ATOM 896 N N . PRO A 1 111 ? 3.948 -12.605 -26.181 1.00 87.25 111 PRO A N 1
ATOM 897 C CA . PRO A 1 111 ? 5.333 -12.369 -25.827 1.00 87.25 111 PRO A CA 1
ATOM 898 C C . PRO A 1 111 ? 5.769 -10.997 -26.348 1.00 87.25 111 PRO A C 1
ATOM 900 O O . PRO A 1 111 ? 5.425 -10.585 -27.454 1.00 87.25 111 PRO A O 1
ATOM 903 N N . LEU A 1 112 ? 6.566 -10.286 -25.551 1.00 83.88 112 LEU A N 1
ATOM 904 C CA . LEU A 1 112 ? 7.114 -9.002 -25.970 1.00 83.88 112 LEU A CA 1
ATOM 905 C C . LEU A 1 112 ? 8.049 -9.214 -27.171 1.00 83.88 112 LEU A C 1
ATOM 907 O O . LEU A 1 112 ? 9.138 -9.767 -27.002 1.00 83.88 112 LEU A O 1
ATOM 911 N N . ASN A 1 113 ? 7.647 -8.744 -28.356 1.00 86.69 113 ASN A N 1
ATOM 912 C CA . ASN A 1 113 ? 8.498 -8.755 -29.544 1.00 86.69 113 ASN A CA 1
ATOM 913 C C . ASN A 1 113 ? 9.749 -7.889 -29.284 1.00 86.69 113 ASN A C 1
ATOM 915 O O . ASN A 1 113 ? 9.655 -6.717 -28.909 1.00 86.69 113 ASN A O 1
ATOM 919 N N . ARG A 1 114 ? 10.933 -8.491 -29.444 1.00 85.81 114 ARG A N 1
ATOM 920 C CA . ARG A 1 114 ? 12.242 -7.844 -29.252 1.00 85.81 114 ARG A CA 1
ATOM 921 C C . ARG A 1 114 ? 13.140 -7.968 -30.485 1.00 85.81 114 ARG A C 1
ATOM 923 O O . ARG A 1 114 ? 14.354 -7.822 -30.349 1.00 85.81 114 ARG A O 1
ATOM 930 N N . ASP A 1 115 ? 12.558 -8.184 -31.661 1.00 89.38 115 ASP A N 1
ATOM 931 C CA . ASP A 1 115 ? 13.283 -8.464 -32.907 1.00 89.38 115 ASP A CA 1
ATOM 932 C C . ASP A 1 115 ? 14.224 -7.312 -33.298 1.00 89.38 115 ASP A C 1
ATOM 934 O O . ASP A 1 115 ? 15.301 -7.530 -33.844 1.00 89.38 115 ASP A O 1
ATOM 938 N N . HIS A 1 116 ? 13.867 -6.076 -32.930 1.00 87.44 116 HIS A N 1
ATOM 939 C CA . HIS A 1 116 ? 14.615 -4.860 -33.264 1.00 87.44 116 HIS A CA 1
ATOM 940 C C . HIS A 1 116 ? 15.151 -4.141 -32.017 1.00 87.44 116 HIS A C 1
ATOM 942 O O . HIS A 1 116 ? 14.895 -2.956 -31.787 1.00 87.44 116 HIS A O 1
ATOM 948 N N . ARG A 1 117 ? 15.891 -4.854 -31.162 1.00 84.94 117 ARG A N 1
ATOM 949 C CA . ARG A 1 117 ? 16.516 -4.254 -29.973 1.00 84.94 117 ARG A CA 1
ATOM 950 C C . ARG A 1 117 ? 17.867 -3.618 -30.310 1.00 84.94 117 ARG A C 1
ATOM 952 O O . ARG A 1 117 ? 18.678 -4.189 -31.028 1.00 84.94 117 ARG A O 1
ATOM 959 N N . ARG A 1 118 ? 18.163 -2.464 -29.700 1.00 88.81 118 ARG A N 1
ATOM 960 C CA . ARG A 1 118 ? 19.514 -1.880 -29.729 1.00 88.81 118 ARG A CA 1
ATOM 961 C C . ARG A 1 118 ? 20.503 -2.820 -29.032 1.00 88.81 118 ARG A C 1
ATOM 963 O O . ARG A 1 118 ? 20.379 -3.052 -27.828 1.00 88.81 118 ARG A O 1
ATOM 970 N N . ALA A 1 119 ? 21.483 -3.326 -29.774 1.00 86.94 119 ALA A N 1
ATOM 971 C CA . ALA A 1 119 ? 22.612 -4.066 -29.229 1.00 86.94 119 ALA A CA 1
ATOM 972 C C . ALA A 1 119 ? 23.770 -3.104 -28.921 1.00 86.94 119 ALA A C 1
ATOM 974 O O . ALA A 1 119 ? 24.102 -2.216 -29.707 1.00 86.94 119 ALA A O 1
ATOM 975 N N . SER A 1 120 ? 24.383 -3.248 -27.745 1.00 87.81 120 SER A N 1
ATOM 976 C CA . SER A 1 120 ? 25.503 -2.406 -27.316 1.00 87.81 120 SER A CA 1
ATOM 977 C C . SER A 1 120 ? 26.828 -2.911 -27.898 1.00 87.81 120 SER A C 1
ATOM 979 O O . SER A 1 120 ? 27.688 -3.366 -27.143 1.00 87.81 120 SER A O 1
ATOM 981 N N . HIS A 1 121 ? 26.981 -2.839 -29.225 1.00 89.00 121 HIS A N 1
ATOM 982 C CA . HIS A 1 121 ? 28.160 -3.335 -29.952 1.00 89.00 121 HIS A CA 1
ATOM 983 C C . HIS A 1 121 ? 29.464 -2.744 -29.412 1.00 89.00 121 HIS A C 1
ATOM 985 O O . HIS A 1 121 ? 30.347 -3.485 -29.007 1.00 89.00 121 HIS A O 1
ATOM 991 N N . VAL A 1 122 ? 29.536 -1.417 -29.240 1.00 89.44 122 VAL A N 1
ATOM 992 C CA . VAL A 1 122 ? 30.747 -0.748 -28.727 1.00 89.44 122 VAL A CA 1
ATOM 993 C C . VAL A 1 122 ? 31.183 -1.315 -27.372 1.00 89.44 122 VAL A C 1
ATOM 995 O O . VAL A 1 122 ? 32.355 -1.590 -27.146 1.00 89.44 122 VAL A O 1
ATOM 998 N N . LYS A 1 123 ? 30.231 -1.540 -26.462 1.00 86.25 123 LYS A N 1
ATOM 999 C CA . LYS A 1 123 ? 30.542 -2.078 -25.134 1.00 86.25 123 LYS A CA 1
ATOM 1000 C C . LYS A 1 123 ? 30.987 -3.542 -25.188 1.00 86.25 123 LYS A C 1
ATOM 1002 O O . LYS A 1 123 ? 31.818 -3.935 -24.380 1.00 86.25 123 LYS A O 1
ATOM 1007 N N . ALA A 1 124 ? 30.412 -4.329 -26.095 1.00 86.31 124 ALA A N 1
ATOM 1008 C CA . ALA A 1 124 ? 30.733 -5.743 -26.256 1.00 86.31 124 ALA A CA 1
ATOM 1009 C C . ALA A 1 124 ? 32.086 -5.958 -26.951 1.00 86.31 124 ALA A C 1
ATOM 1011 O O . ALA A 1 124 ? 32.849 -6.824 -26.530 1.00 86.31 124 ALA A O 1
ATOM 1012 N N . ASP A 1 125 ? 32.388 -5.146 -27.965 1.00 86.00 125 ASP A N 1
ATOM 1013 C CA . ASP A 1 125 ? 33.541 -5.352 -28.841 1.00 86.00 125 ASP A CA 1
ATOM 1014 C C . ASP A 1 125 ? 34.802 -4.651 -28.316 1.00 86.00 125 ASP A C 1
ATOM 1016 O O . ASP A 1 125 ? 35.893 -5.217 -28.370 1.00 86.00 125 ASP A O 1
ATOM 1020 N N . PHE A 1 126 ? 34.672 -3.434 -27.770 1.00 85.31 126 PHE A N 1
ATOM 1021 C CA . PHE A 1 126 ? 35.834 -2.633 -27.364 1.00 85.31 126 PHE A CA 1
ATOM 1022 C C . PHE A 1 126 ? 36.291 -2.901 -25.928 1.00 85.31 126 PHE A C 1
ATOM 1024 O O . PHE A 1 126 ? 37.473 -2.745 -25.627 1.00 85.31 126 PHE A O 1
ATOM 1031 N N . TYR A 1 127 ? 35.389 -3.302 -25.028 1.00 83.00 127 TYR A N 1
ATOM 1032 C CA . TYR A 1 127 ? 35.710 -3.459 -23.608 1.00 83.00 127 TYR A CA 1
ATOM 1033 C C . TYR A 1 127 ? 35.677 -4.931 -23.198 1.00 83.00 127 TYR A C 1
ATOM 1035 O O . TYR A 1 127 ? 34.627 -5.572 -23.179 1.00 83.00 127 TYR A O 1
ATOM 1043 N N . ARG A 1 128 ? 36.836 -5.472 -22.808 1.00 81.00 128 ARG A N 1
ATOM 1044 C CA . ARG A 1 128 ? 36.947 -6.820 -22.232 1.00 81.00 128 ARG A CA 1
ATOM 1045 C C . ARG A 1 128 ? 36.780 -6.765 -20.714 1.00 81.00 128 ARG A C 1
ATOM 1047 O O . ARG A 1 128 ? 37.239 -5.832 -20.069 1.00 81.00 128 ARG A O 1
ATOM 1054 N N . LYS A 1 129 ? 36.126 -7.783 -20.142 1.00 81.94 129 LYS A N 1
ATOM 1055 C CA . LYS A 1 129 ? 35.925 -7.906 -18.683 1.00 81.94 129 LYS A CA 1
ATOM 1056 C C . LYS A 1 129 ? 37.189 -8.320 -17.921 1.00 81.94 129 LYS A C 1
ATOM 1058 O O . LYS A 1 129 ? 37.260 -8.085 -16.723 1.00 81.94 129 LYS A O 1
ATOM 1063 N N . ASN A 1 130 ? 38.143 -8.945 -18.608 1.00 77.06 130 ASN A 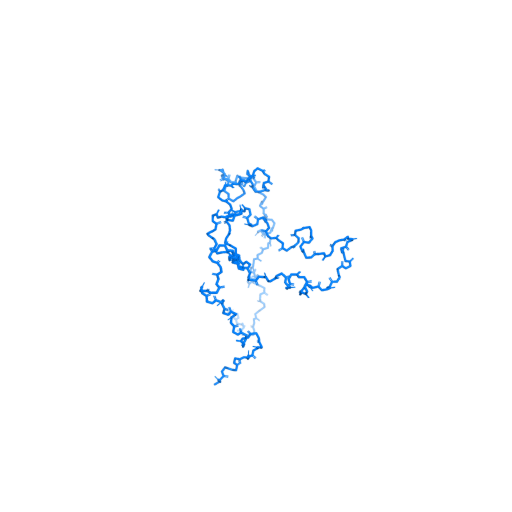N 1
ATOM 1064 C CA . ASN A 1 130 ? 39.415 -9.376 -18.040 1.00 77.06 130 ASN A CA 1
ATOM 1065 C C . ASN A 1 130 ? 40.521 -8.411 -18.468 1.00 77.06 130 ASN A C 1
ATOM 1067 O O . ASN A 1 130 ? 40.502 -7.928 -19.605 1.00 77.06 130 ASN A O 1
ATOM 1071 N N . ASP A 1 131 ? 41.506 -8.214 -17.594 1.00 68.38 131 ASP A N 1
ATOM 1072 C CA . ASP A 1 131 ? 42.738 -7.504 -17.931 1.00 68.38 131 ASP A CA 1
ATOM 1073 C C . ASP A 1 131 ? 43.477 -8.190 -19.088 1.00 68.38 131 ASP A C 1
ATOM 1075 O O . ASP A 1 131 ? 43.351 -9.397 -19.319 1.00 68.38 131 ASP A O 1
ATOM 1079 N N . ILE A 1 132 ? 44.280 -7.412 -19.812 1.00 68.69 132 ILE A N 1
ATOM 1080 C CA . ILE A 1 132 ? 45.128 -7.901 -20.901 1.00 68.69 132 ILE A CA 1
ATOM 1081 C C . ILE A 1 132 ? 46.128 -8.924 -20.321 1.00 68.69 132 ILE A C 1
ATOM 1083 O O . ILE A 1 132 ? 46.972 -8.537 -19.507 1.00 68.69 132 ILE A O 1
ATOM 1087 N N . PRO A 1 133 ? 46.102 -10.209 -20.738 1.00 62.59 133 PRO A N 1
ATOM 1088 C CA . PRO A 1 133 ? 47.013 -11.228 -20.206 1.00 62.59 133 PRO A CA 1
ATOM 1089 C C . PRO A 1 133 ? 48.493 -10.893 -20.430 1.00 62.59 133 PRO A C 1
ATOM 1091 O O . PRO A 1 133 ? 49.348 -11.333 -19.671 1.00 62.59 133 PRO A O 1
ATOM 1094 N N . SER A 1 134 ? 48.789 -10.100 -21.462 1.00 59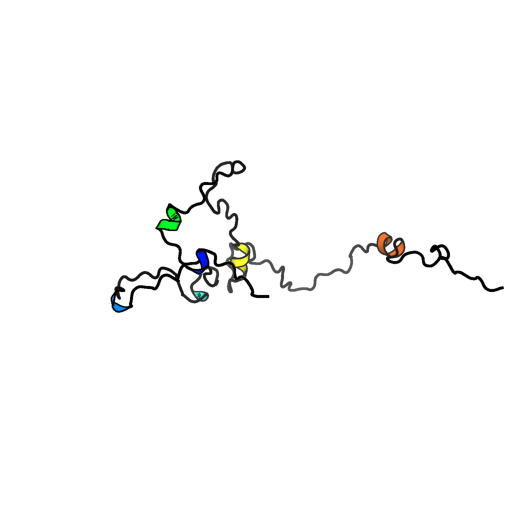.12 134 SER A N 1
ATOM 1095 C CA . SER A 1 134 ? 50.140 -9.811 -21.941 1.00 59.12 134 SER A CA 1
ATOM 1096 C C . SER A 1 134 ? 50.777 -8.528 -21.389 1.00 59.12 134 SER A C 1
ATOM 1098 O O . SER A 1 134 ? 51.887 -8.212 -21.797 1.00 59.12 134 SER A O 1
ATOM 1100 N N . ILE A 1 135 ? 50.110 -7.774 -20.501 1.00 58.47 135 ILE A N 1
ATOM 1101 C CA . ILE A 1 135 ? 50.657 -6.524 -19.916 1.00 58.47 135 ILE A CA 1
ATOM 1102 C C . ILE A 1 135 ? 51.053 -6.660 -18.443 1.00 58.47 135 ILE A C 1
ATOM 1104 O O . ILE A 1 135 ? 51.619 -5.736 -17.859 1.00 58.47 135 ILE A O 1
ATOM 1108 N N . LYS A 1 136 ? 50.838 -7.825 -17.824 1.00 58.69 136 LYS A N 1
ATOM 1109 C CA . LYS A 1 136 ? 51.408 -8.063 -16.498 1.00 58.69 136 LYS A CA 1
ATOM 1110 C C . LYS A 1 136 ? 52.926 -8.112 -16.648 1.00 58.69 136 LYS A C 1
ATOM 1112 O O . LYS A 1 136 ? 53.454 -9.046 -17.247 1.00 58.69 136 LYS A O 1
ATOM 1117 N N . ALA A 1 137 ? 53.608 -7.089 -16.130 1.00 66.12 137 ALA A N 1
ATOM 1118 C CA . ALA A 1 137 ? 55.052 -7.124 -15.968 1.00 66.12 137 ALA A CA 1
ATOM 1119 C C . ALA A 1 137 ? 55.422 -8.439 -15.260 1.00 66.12 137 ALA A C 1
ATOM 1121 O O . ALA A 1 137 ? 54.679 -8.859 -14.362 1.00 66.12 137 ALA A O 1
ATOM 1122 N N . PRO A 1 138 ? 56.513 -9.111 -15.662 1.00 66.12 138 PRO A N 1
ATOM 1123 C CA . PRO A 1 138 ? 56.954 -10.310 -14.978 1.00 66.12 138 PRO A CA 1
ATOM 1124 C C . PRO A 1 138 ? 57.092 -10.008 -13.485 1.00 66.12 138 PRO A C 1
ATOM 1126 O O . PRO A 1 138 ? 57.879 -9.153 -13.081 1.00 66.12 138 PRO A O 1
ATOM 1129 N N . GLY A 1 139 ? 56.278 -10.676 -12.668 1.00 68.38 139 GLY A N 1
ATOM 1130 C CA . GLY A 1 139 ? 56.429 -10.621 -11.222 1.00 68.38 139 GLY A CA 1
ATOM 1131 C C . GLY A 1 139 ? 57.797 -11.169 -10.816 1.00 68.38 139 GLY A C 1
ATOM 1132 O O . GLY A 1 139 ? 58.447 -11.889 -11.580 1.00 68.38 139 GLY A O 1
ATOM 1133 N N . PHE A 1 140 ? 58.234 -10.828 -9.605 1.00 62.19 140 PHE A N 1
ATOM 1134 C CA . PHE A 1 140 ? 59.476 -11.337 -9.026 1.00 62.19 140 PHE A CA 1
ATOM 1135 C C . PHE A 1 140 ? 59.549 -12.872 -9.168 1.00 62.19 140 PHE A C 1
ATOM 1137 O O . PHE A 1 140 ? 58.706 -13.579 -8.619 1.00 62.19 140 PHE A O 1
ATOM 1144 N N . GLY A 1 141 ? 60.521 -13.368 -9.948 1.00 64.19 141 GLY A N 1
ATOM 1145 C CA . GLY A 1 141 ? 60.712 -14.798 -10.244 1.00 64.19 141 GLY A CA 1
ATOM 1146 C C . GLY A 1 141 ? 60.476 -15.244 -11.698 1.00 64.19 141 GLY A C 1
ATOM 1147 O O . GLY A 1 141 ? 60.534 -16.440 -11.968 1.00 64.19 141 GLY A O 1
ATOM 1148 N N . HIS A 1 142 ? 60.218 -14.341 -12.650 1.00 66.69 142 HIS A N 1
ATOM 1149 C CA . HIS A 1 142 ? 60.116 -14.720 -14.066 1.00 66.69 142 HIS A CA 1
ATOM 1150 C C . HIS A 1 142 ? 61.484 -15.068 -14.675 1.00 66.69 142 HIS A C 1
ATOM 1152 O O . HIS A 1 142 ? 62.396 -14.243 -14.659 1.00 66.69 142 HIS A O 1
ATOM 1158 N N . ILE A 1 143 ? 61.604 -16.265 -15.257 1.00 64.00 143 ILE A N 1
ATOM 1159 C CA . ILE A 1 143 ? 62.792 -16.726 -15.986 1.00 64.00 143 ILE A CA 1
ATOM 1160 C C . ILE A 1 143 ? 62.352 -17.036 -17.419 1.00 64.00 143 ILE A C 1
ATOM 1162 O O . ILE A 1 143 ? 61.508 -17.906 -17.635 1.00 64.00 143 ILE A O 1
ATOM 1166 N N . SER A 1 144 ? 62.885 -16.306 -18.394 1.00 63.22 144 SER A N 1
ATOM 1167 C CA . SER A 1 144 ? 62.674 -16.582 -19.818 1.00 63.22 144 SER A CA 1
ATOM 1168 C C . SER A 1 144 ? 63.576 -17.740 -20.274 1.00 63.22 144 SER A C 1
ATOM 1170 O O . SER A 1 144 ? 64.725 -17.799 -19.829 1.00 63.22 144 SER A O 1
ATOM 1172 N N . PRO A 1 145 ? 63.095 -18.660 -21.132 1.00 67.88 145 PRO A N 1
ATOM 1173 C CA . PRO A 1 145 ? 63.922 -19.753 -21.640 1.00 67.88 145 PRO A CA 1
ATOM 1174 C C . PRO A 1 145 ? 65.070 -19.222 -22.515 1.00 67.88 145 PRO A C 1
ATOM 1176 O O . PRO A 1 145 ? 64.933 -18.162 -23.129 1.00 67.88 145 PRO A O 1
ATOM 1179 N N . ALA A 1 146 ? 66.187 -19.958 -22.505 1.00 53.25 146 ALA A N 1
ATOM 1180 C CA . ALA A 1 146 ? 67.451 -19.628 -23.171 1.00 53.25 146 ALA A CA 1
ATOM 1181 C C . ALA A 1 146 ? 67.370 -19.660 -24.704 1.00 53.25 146 ALA A C 1
ATOM 1183 O O . ALA A 1 146 ? 66.625 -20.515 -25.236 1.00 53.25 146 ALA A O 1
#

Organism: Camelus ferus (NCBI:txid419612)

InterPro domains:
  IPR027901 Cilia and flagella associated protein 90 [PF15074] (41-132)
  IPR027901 Cilia and flagella associated protein 90 [PTHR34444] (2-146)

pLDDT: mean 77.79, std 10.66, range [41.19, 90.75]

Secondary structure (DSSP, 8-state):
--------TTTTSPPPPPPPGGGS-TTT---SS----GGGSTTS---------HHHHHHSS-----TT-SS--STTGGGTT--HHHHHHT-SS--TTSSSTT--SSS-SS----TTPPP-HHHHHH--SSPPTT-SPPPTT-----

Sequence (146 aa):
MEDDEEITAATLQGKPRPPPISAQSAFSYVPPRRLDPKEHSYYYRQGRAGIISLYDCVFKRNPGYNQKLHRDDREHAKSLGLHVNEEERERPVGVLTSSDYGKRIHQPVEPLNRDHRRASHVKADFYRKNDIPSIKAPGFGHISPA

Foldseek 3Di:
DDPPPPPDPVNVPDDPDDDPPVPADPVDHDDLDDQDQLVPDPLSGGDPDDRDDPCCVVPVDDPDDDPVDPPDPPDCVVNVPPPVLVSQVSHPDHDPPHPCVPPCPPPDPDPPDCVPPDDPCCCVPVDDPDDDPPPPDDDPPDDDDD